Protein AF-A0A2M6V3A9-F1 (afdb_monomer_lite)

Structure (mmCIF, N/CA/C/O backbone):
data_AF-A0A2M6V3A9-F1
#
_entry.id   AF-A0A2M6V3A9-F1
#
loop_
_atom_site.group_PDB
_atom_site.id
_atom_site.type_symbol
_atom_site.label_atom_id
_atom_site.label_alt_id
_atom_site.label_comp_id
_atom_site.label_asym_id
_atom_site.label_entity_id
_atom_site.label_seq_id
_atom_site.pdbx_PDB_ins_code
_atom_site.Cartn_x
_atom_site.Cartn_y
_atom_site.Cartn_z
_atom_site.occupancy
_atom_site.B_iso_or_equiv
_atom_site.auth_seq_id
_atom_site.auth_comp_id
_atom_site.auth_asym_id
_atom_site.auth_atom_id
_atom_site.pdbx_PDB_model_num
ATOM 1 N N . MET A 1 1 ? 30.204 -3.550 -20.112 1.00 55.97 1 MET A N 1
ATOM 2 C CA . MET A 1 1 ? 28.768 -3.377 -20.455 1.00 55.97 1 MET A CA 1
ATOM 3 C C . MET A 1 1 ? 27.777 -4.014 -19.459 1.00 55.97 1 MET A C 1
ATOM 5 O O . MET A 1 1 ? 26.590 -3.769 -19.603 1.00 55.97 1 MET A O 1
ATOM 9 N N . ARG A 1 2 ? 28.199 -4.770 -18.424 1.00 60.28 2 ARG A N 1
ATOM 10 C CA . ARG A 1 2 ? 27.275 -5.413 -17.454 1.00 60.28 2 ARG A CA 1
ATOM 11 C C . ARG A 1 2 ? 26.614 -4.463 -16.437 1.00 60.28 2 ARG A C 1
ATOM 13 O O . ARG A 1 2 ? 25.470 -4.683 -16.064 1.00 60.28 2 ARG A O 1
ATOM 20 N N . SER A 1 3 ? 27.299 -3.392 -16.031 1.00 64.44 3 SER A N 1
ATOM 21 C CA . SER A 1 3 ? 26.819 -2.475 -14.978 1.00 64.44 3 SER A CA 1
ATOM 22 C C . SER A 1 3 ? 25.538 -1.711 -15.368 1.00 64.44 3 SER A C 1
ATOM 24 O O . SER A 1 3 ? 24.614 -1.602 -14.569 1.00 64.44 3 SER A O 1
ATOM 26 N N . LYS A 1 4 ? 25.408 -1.284 -16.632 1.00 66.62 4 LYS A N 1
ATOM 27 C CA . LYS A 1 4 ? 24.239 -0.520 -17.111 1.00 66.62 4 LYS A CA 1
ATOM 28 C C . LYS A 1 4 ? 22.936 -1.331 -17.061 1.00 66.62 4 LYS A C 1
ATOM 30 O O . LYS A 1 4 ? 21.888 -0.797 -16.715 1.00 66.62 4 LYS A O 1
ATOM 35 N N . PHE A 1 5 ? 23.013 -2.629 -17.364 1.00 70.69 5 PHE A N 1
ATOM 36 C CA . PHE A 1 5 ? 21.874 -3.546 -17.260 1.00 70.69 5 PHE A CA 1
ATOM 37 C C . PHE A 1 5 ? 21.501 -3.842 -15.806 1.00 70.69 5 PHE A C 1
ATOM 39 O O . PHE A 1 5 ? 20.318 -3.965 -15.502 1.00 70.69 5 PHE A O 1
ATOM 46 N N . TRP A 1 6 ? 22.486 -3.895 -14.906 1.00 84.38 6 TRP A N 1
ATOM 47 C CA . TRP A 1 6 ? 22.244 -4.074 -13.477 1.00 84.38 6 TRP A CA 1
ATOM 48 C C . TRP A 1 6 ? 21.484 -2.883 -12.882 1.00 84.38 6 TRP A C 1
ATOM 50 O O . TRP A 1 6 ? 20.422 -3.081 -12.301 1.00 84.38 6 TRP A O 1
ATOM 60 N N . PHE A 1 7 ? 21.933 -1.649 -13.134 1.00 87.88 7 PHE A N 1
ATOM 61 C CA . PHE A 1 7 ? 21.218 -0.453 -12.672 1.00 87.88 7 PHE A CA 1
ATOM 62 C C . PHE A 1 7 ? 19.814 -0.331 -13.263 1.00 87.88 7 PHE A C 1
ATOM 64 O O . PHE A 1 7 ? 18.890 0.050 -12.552 1.00 87.88 7 PHE A O 1
ATOM 71 N N . ARG A 1 8 ? 19.626 -0.703 -14.537 1.00 88.50 8 ARG A N 1
ATOM 72 C CA . ARG A 1 8 ? 18.293 -0.739 -15.153 1.00 88.50 8 ARG A CA 1
ATOM 73 C C . ARG A 1 8 ? 17.373 -1.721 -14.433 1.00 88.50 8 ARG A C 1
ATOM 75 O O . ARG A 1 8 ? 16.242 -1.372 -14.126 1.00 88.50 8 ARG A O 1
ATOM 82 N N . ASN A 1 9 ? 17.852 -2.931 -14.155 1.00 91.06 9 ASN A N 1
ATOM 83 C CA . ASN A 1 9 ? 17.050 -3.943 -13.472 1.00 91.06 9 ASN A CA 1
ATOM 84 C C . ASN A 1 9 ? 16.719 -3.510 -12.038 1.00 91.06 9 ASN A C 1
ATOM 86 O O . ASN A 1 9 ? 15.573 -3.633 -11.621 1.00 91.06 9 ASN A O 1
ATOM 90 N N . VAL A 1 10 ? 17.687 -2.934 -11.317 1.00 94.19 10 VAL A N 1
ATOM 91 C CA . VAL A 1 10 ? 17.462 -2.366 -9.980 1.00 94.19 10 VAL A CA 1
ATOM 92 C C . VAL A 1 10 ? 16.422 -1.243 -10.033 1.00 94.19 10 VAL A C 1
ATOM 94 O O . VAL A 1 10 ? 15.490 -1.249 -9.236 1.00 94.19 10 VAL A O 1
ATOM 97 N N . ALA A 1 11 ? 16.518 -0.326 -10.999 1.00 94.25 11 ALA A N 1
ATOM 98 C CA . ALA A 1 11 ? 15.549 0.754 -11.165 1.00 94.25 11 ALA A CA 1
ATOM 99 C C . ALA A 1 11 ? 14.135 0.225 -11.455 1.00 94.25 11 ALA A C 1
ATOM 101 O O . ALA A 1 11 ? 13.17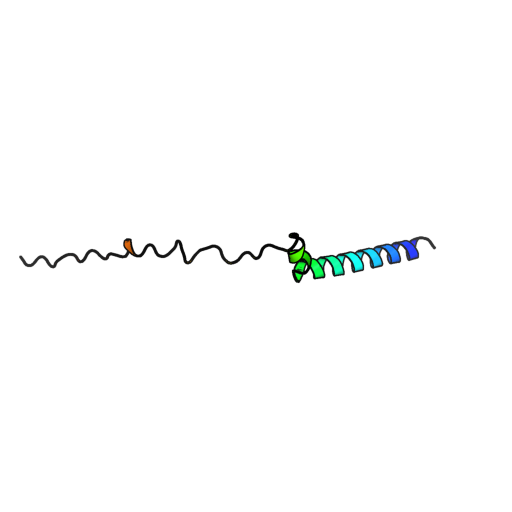4 0.682 -10.846 1.00 94.25 11 ALA A O 1
ATOM 102 N N . VAL A 1 12 ? 14.005 -0.777 -12.330 1.00 95.56 12 VAL A N 1
ATOM 103 C CA . VAL A 1 12 ? 12.713 -1.415 -12.632 1.00 95.56 12 VAL A CA 1
ATOM 104 C C . VAL A 1 12 ? 12.119 -2.075 -11.386 1.00 95.56 12 VAL A C 1
ATOM 106 O O . VAL A 1 12 ? 10.935 -1.893 -11.110 1.00 95.56 12 VAL A O 1
ATOM 109 N N . VAL A 1 13 ? 12.931 -2.793 -10.605 1.00 96.62 13 VAL A N 1
ATOM 110 C CA . VAL A 1 13 ? 12.484 -3.418 -9.350 1.00 96.62 13 VAL A CA 1
ATOM 111 C C . VAL A 1 13 ? 12.024 -2.363 -8.346 1.00 96.62 13 VAL A C 1
ATOM 113 O O . VAL A 1 13 ? 10.960 -2.515 -7.753 1.00 96.62 13 VAL A O 1
ATOM 116 N N . LEU A 1 14 ? 12.780 -1.274 -8.184 1.00 97.00 14 LEU A N 1
ATOM 117 C CA . LEU A 1 14 ? 12.420 -0.186 -7.273 1.00 97.00 14 LEU A CA 1
ATOM 118 C C . LEU A 1 14 ? 11.099 0.480 -7.668 1.00 97.00 14 LEU A C 1
ATOM 120 O O . LEU A 1 14 ? 10.264 0.725 -6.801 1.00 97.00 14 LEU A O 1
ATOM 124 N N . VAL A 1 15 ? 10.878 0.722 -8.963 1.00 97.00 15 VAL A N 1
ATOM 125 C CA . VAL A 1 15 ? 9.602 1.256 -9.462 1.00 97.00 15 VAL A CA 1
ATOM 126 C C . VAL A 1 15 ? 8.461 0.276 -9.182 1.00 97.00 15 VAL A C 1
ATOM 128 O O . VAL A 1 15 ? 7.425 0.686 -8.665 1.00 97.00 15 VAL A O 1
ATOM 131 N N . GLY A 1 16 ? 8.655 -1.017 -9.458 1.00 96.81 16 GLY A N 1
ATOM 132 C CA . GLY A 1 16 ? 7.649 -2.045 -9.178 1.00 96.81 16 GLY A CA 1
ATOM 133 C C . GLY A 1 16 ? 7.275 -2.119 -7.696 1.00 96.81 16 GLY A C 1
ATOM 134 O O . GLY A 1 16 ? 6.093 -2.153 -7.359 1.00 96.81 16 GLY A O 1
ATOM 135 N N . LEU A 1 17 ? 8.270 -2.070 -6.805 1.00 95.94 17 LEU A N 1
ATOM 136 C CA . LEU A 1 17 ? 8.050 -2.025 -5.359 1.00 95.94 17 LEU A CA 1
ATOM 137 C C . LEU A 1 17 ? 7.299 -0.761 -4.935 1.00 95.94 17 LEU A C 1
ATOM 139 O O . LEU A 1 17 ? 6.390 -0.849 -4.117 1.00 95.94 17 LEU A O 1
ATOM 143 N N . ASN A 1 18 ? 7.644 0.398 -5.499 1.00 95.19 18 ASN A N 1
ATOM 144 C CA . ASN A 1 18 ? 6.995 1.663 -5.165 1.00 95.19 18 ASN A CA 1
ATOM 145 C C . ASN A 1 18 ? 5.502 1.653 -5.536 1.00 95.19 18 ASN A C 1
ATOM 147 O O . ASN A 1 18 ? 4.660 2.023 -4.722 1.00 95.19 18 ASN A O 1
ATOM 151 N N . LEU A 1 19 ? 5.166 1.135 -6.720 1.00 94.19 19 LEU A N 1
ATOM 152 C CA . LEU A 1 19 ? 3.776 0.973 -7.151 1.00 94.19 19 LEU A CA 1
ATOM 153 C C . LEU A 1 19 ? 3.011 -0.025 -6.272 1.00 94.19 19 LEU A C 1
ATOM 155 O O . LEU A 1 19 ? 1.864 0.233 -5.910 1.00 94.19 19 LEU A O 1
ATOM 159 N N . LEU A 1 20 ? 3.644 -1.141 -5.895 1.00 90.38 20 LEU A N 1
ATOM 160 C CA . LEU A 1 20 ? 3.042 -2.135 -5.005 1.00 90.38 20 LEU A CA 1
ATOM 161 C C . LEU A 1 20 ? 2.765 -1.555 -3.611 1.00 90.38 20 LEU A C 1
ATOM 163 O O . LEU A 1 20 ? 1.681 -1.757 -3.066 1.00 90.38 20 LEU A O 1
ATOM 167 N N . LEU A 1 21 ? 3.723 -0.806 -3.059 1.00 87.88 21 LEU A N 1
ATOM 168 C CA . LEU A 1 21 ? 3.584 -0.102 -1.784 1.00 87.88 21 LEU A CA 1
ATOM 169 C C . LEU A 1 21 ? 2.468 0.946 -1.844 1.00 87.88 21 LEU A C 1
ATOM 171 O O . LEU A 1 21 ? 1.643 0.995 -0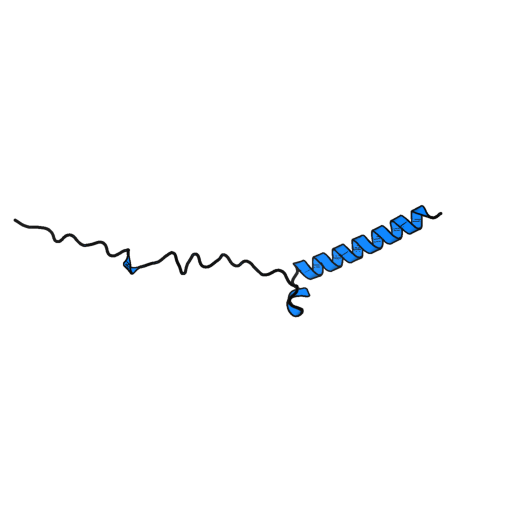.939 1.00 87.88 21 LEU A O 1
ATOM 175 N N . GLY A 1 22 ? 2.384 1.723 -2.927 1.00 87.56 22 GLY A N 1
ATOM 176 C CA . GLY A 1 22 ? 1.299 2.688 -3.121 1.00 87.56 22 GLY A CA 1
ATOM 177 C C . GLY A 1 22 ? -0.080 2.026 -3.211 1.00 87.56 22 GLY A C 1
ATOM 178 O O . GLY A 1 22 ? -1.045 2.511 -2.622 1.00 87.56 22 GLY A O 1
ATOM 179 N N . LEU A 1 23 ? -0.181 0.881 -3.897 1.00 87.25 23 LEU A N 1
ATOM 180 C CA . LEU A 1 23 ? -1.426 0.112 -3.977 1.00 87.25 23 LEU A CA 1
ATOM 181 C C . LEU A 1 23 ? -1.833 -0.477 -2.617 1.00 87.25 23 LEU A C 1
ATOM 183 O O . LEU A 1 23 ? -3.026 -0.564 -2.309 1.00 87.25 23 LEU A O 1
ATOM 187 N N . TRP A 1 24 ? -0.853 -0.881 -1.808 1.00 84.31 24 TRP A N 1
ATOM 188 C CA . TRP A 1 24 ? -1.080 -1.340 -0.442 1.00 84.31 24 TRP A CA 1
ATOM 189 C C . TRP A 1 24 ? -1.590 -0.198 0.448 1.00 84.31 24 TRP A C 1
ATOM 191 O O . TRP A 1 24 ? -2.637 -0.345 1.085 1.00 84.31 24 TRP A O 1
ATOM 201 N N . ASP A 1 25 ? -0.904 0.945 0.441 1.00 81.81 25 ASP A N 1
ATOM 202 C CA . ASP A 1 25 ? -1.211 2.094 1.298 1.00 81.81 25 ASP A CA 1
ATOM 203 C C . ASP A 1 25 ? -2.587 2.705 0.993 1.00 81.81 25 ASP A C 1
ATOM 205 O O . ASP A 1 25 ? -3.407 2.893 1.892 1.00 81.81 25 ASP A O 1
ATOM 209 N N . ASN A 1 26 ? -2.924 2.864 -0.293 1.00 81.00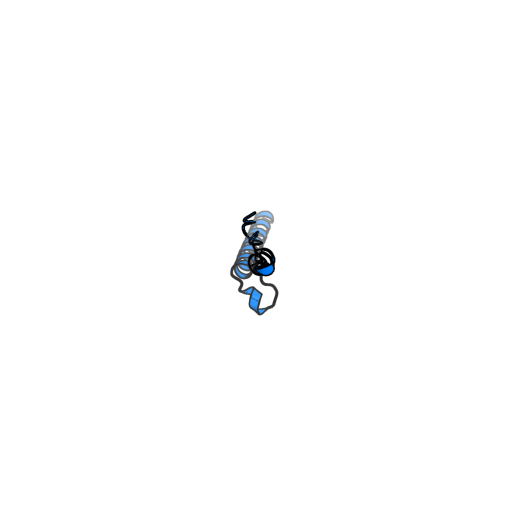 26 ASN A N 1
ATOM 210 C CA . ASN A 1 26 ? -4.238 3.357 -0.721 1.00 81.00 26 ASN A CA 1
ATOM 211 C C . ASN A 1 26 ? -5.380 2.337 -0.497 1.00 81.00 26 ASN A C 1
ATOM 213 O O . ASN A 1 26 ? -6.513 2.522 -0.936 1.00 81.00 26 ASN A O 1
ATOM 217 N N . GLY A 1 27 ? -5.090 1.212 0.162 1.00 73.56 27 GLY A N 1
ATOM 218 C CA . GLY A 1 27 ? -6.077 0.212 0.533 1.00 73.56 27 GLY A CA 1
ATOM 219 C C . GLY A 1 27 ? -6.585 -0.640 -0.628 1.00 73.56 27 GLY A C 1
ATOM 220 O O . GLY A 1 27 ? -7.537 -1.390 -0.430 1.00 73.56 27 GLY A O 1
ATOM 221 N N . GLY A 1 28 ? -5.953 -0.606 -1.806 1.00 77.69 28 GLY A N 1
ATOM 222 C CA . GLY A 1 28 ? -6.320 -1.464 -2.940 1.00 77.69 28 GLY A CA 1
ATOM 223 C C . GLY A 1 28 ? -6.195 -2.956 -2.610 1.00 77.69 28 GLY A C 1
ATOM 224 O O . GLY A 1 28 ? -7.010 -3.771 -3.035 1.00 77.69 28 GLY A O 1
ATOM 225 N N . LEU A 1 29 ? -5.242 -3.308 -1.743 1.00 78.56 29 LEU A N 1
ATOM 226 C CA . LEU A 1 29 ? -5.071 -4.669 -1.227 1.00 78.56 29 LEU A CA 1
ATOM 227 C C . LEU A 1 29 ? -6.045 -5.042 -0.091 1.00 78.56 29 LEU A C 1
ATOM 229 O O . LEU A 1 29 ? -6.047 -6.193 0.349 1.00 78.56 29 LEU A O 1
ATOM 233 N N . ARG A 1 30 ? -6.910 -4.122 0.376 1.00 75.50 30 ARG A N 1
ATOM 234 C CA . ARG A 1 30 ? -7.949 -4.440 1.379 1.00 75.50 30 ARG A CA 1
ATOM 235 C C . ARG A 1 30 ? -8.944 -5.474 0.858 1.00 75.50 30 ARG A C 1
ATOM 237 O O . ARG A 1 30 ? -9.379 -6.310 1.641 1.00 75.50 30 ARG A O 1
ATOM 244 N N . LEU A 1 31 ? -9.239 -5.473 -0.446 1.00 75.81 31 LEU A N 1
ATOM 245 C CA . LEU A 1 31 ? -10.126 -6.461 -1.080 1.00 75.81 31 LEU A CA 1
ATOM 246 C C . LEU A 1 31 ? -9.580 -7.896 -0.992 1.00 75.81 31 LEU A C 1
ATOM 248 O O . LEU A 1 31 ? -10.353 -8.846 -0.989 1.00 75.81 31 LEU A O 1
ATOM 252 N N . LEU A 1 32 ? -8.257 -8.047 -0.890 1.00 81.44 32 LEU A N 1
ATOM 253 C CA . LEU A 1 32 ? -7.573 -9.335 -0.750 1.00 81.44 32 LEU A CA 1
ATOM 254 C C . LEU A 1 32 ? -7.239 -9.674 0.714 1.00 81.44 32 LEU A C 1
ATOM 256 O O . LEU A 1 32 ? -6.527 -10.640 0.969 1.00 81.44 32 LEU A O 1
ATOM 260 N N . GLY A 1 33 ? -7.692 -8.869 1.684 1.00 77.19 33 GLY A N 1
ATOM 261 C CA . GLY A 1 33 ? -7.387 -9.060 3.107 1.00 77.19 33 GLY A CA 1
ATOM 262 C C . GLY A 1 33 ? -5.947 -8.713 3.514 1.00 77.19 33 GLY A C 1
ATOM 263 O O . GLY A 1 33 ? -5.579 -8.917 4.666 1.00 77.19 33 GLY A O 1
ATOM 264 N N . LEU A 1 34 ? -5.143 -8.159 2.599 1.00 79.81 34 LEU A N 1
ATOM 265 C CA . LEU A 1 34 ? -3.747 -7.759 2.833 1.00 79.81 34 LEU A CA 1
ATOM 266 C C . LEU A 1 34 ? -3.593 -6.254 3.115 1.00 79.81 34 LEU A C 1
ATOM 268 O O . LEU A 1 34 ? -2.484 -5.756 3.284 1.00 79.81 34 LEU A O 1
ATOM 272 N N . GLY A 1 35 ? -4.694 -5.502 3.143 1.00 74.94 35 GLY A N 1
ATOM 273 C CA . GLY A 1 35 ? -4.670 -4.065 3.411 1.00 74.94 35 GLY A CA 1
ATOM 274 C C . GLY A 1 35 ? -4.354 -3.726 4.875 1.00 74.94 35 GLY A C 1
ATOM 275 O O . GLY A 1 35 ? -4.615 -4.532 5.769 1.00 74.94 35 GLY A O 1
ATOM 276 N N . PRO A 1 36 ? -3.821 -2.523 5.154 1.00 69.69 36 PRO A N 1
ATOM 277 C CA . PRO A 1 36 ? -3.488 -2.121 6.511 1.00 69.69 36 PRO A CA 1
ATOM 278 C C . PRO A 1 36 ? -4.778 -1.975 7.320 1.00 69.69 36 PRO A C 1
ATOM 280 O O . PRO A 1 36 ? -5.742 -1.339 6.872 1.00 69.69 36 PRO A O 1
ATOM 283 N N . LYS A 1 37 ? -4.803 -2.587 8.509 1.00 72.50 37 LYS A N 1
ATOM 284 C CA . LYS A 1 37 ? -5.938 -2.498 9.427 1.00 72.50 37 LYS A CA 1
ATOM 285 C C . LYS A 1 37 ? -6.028 -1.055 9.934 1.00 72.50 37 LYS A C 1
ATOM 287 O O . LYS A 1 37 ? -5.081 -0.608 10.581 1.00 72.50 37 LYS A O 1
ATOM 292 N N . PRO A 1 38 ? -7.120 -0.318 9.664 1.00 71.38 38 PRO A N 1
ATOM 293 C CA . PRO A 1 38 ? -7.282 1.007 10.235 1.00 71.38 38 PRO A CA 1
ATOM 294 C C . PRO A 1 38 ? -7.363 0.850 11.753 1.00 71.38 38 PRO A C 1
ATOM 296 O O . PRO A 1 38 ? -8.296 0.237 12.275 1.00 71.38 38 PRO A O 1
ATOM 299 N N . VAL A 1 39 ? -6.361 1.369 12.458 1.00 69.69 39 VAL A N 1
ATOM 300 C CA . VAL A 1 39 ? -6.431 1.547 13.907 1.00 69.69 39 VAL A CA 1
ATOM 301 C C . VAL A 1 39 ? -7.345 2.744 14.124 1.00 69.69 39 VAL A C 1
ATOM 303 O O . VAL A 1 39 ? -6.900 3.882 14.200 1.00 69.69 39 VAL A O 1
ATOM 306 N N . GLN A 1 40 ? -8.653 2.494 14.111 1.00 64.56 40 GLN A N 1
ATOM 307 C CA . GLN A 1 40 ? -9.601 3.446 14.674 1.00 64.56 40 GLN A CA 1
ATOM 308 C C . GLN A 1 40 ? -9.283 3.526 16.166 1.00 64.56 40 GLN A C 1
ATOM 310 O O . GLN A 1 40 ? -9.069 2.481 16.788 1.00 64.56 40 GLN A O 1
ATOM 315 N N . GLU A 1 41 ? -9.159 4.741 16.702 1.00 65.50 41 GLU A N 1
ATOM 316 C CA . GLU A 1 41 ? -8.792 4.949 18.101 1.00 65.50 41 GLU A CA 1
ATOM 317 C C . GLU A 1 41 ? -9.644 4.036 19.000 1.00 65.50 41 GLU A C 1
ATOM 319 O O . GLU A 1 41 ? -10.876 4.088 18.946 1.00 65.50 41 GLU A O 1
ATOM 324 N N . PRO A 1 42 ? -9.013 3.131 19.767 1.00 61.12 42 PRO A N 1
ATOM 325 C CA . PRO A 1 42 ? -9.718 2.035 20.406 1.00 61.12 42 PRO A CA 1
ATOM 326 C C . PRO A 1 42 ? -10.574 2.580 21.543 1.00 61.12 42 PRO A C 1
ATOM 328 O O . PRO A 1 42 ? -10.040 3.012 22.560 1.00 61.12 42 PRO A O 1
ATOM 331 N N . SER A 1 43 ? -11.896 2.550 21.366 1.00 56.06 43 SER A N 1
ATOM 332 C CA . SER A 1 43 ? -12.906 2.389 22.425 1.00 56.06 43 SER A CA 1
ATOM 333 C C . SER A 1 43 ? -12.806 3.313 23.649 1.00 56.06 43 SER A C 1
ATOM 335 O O . SER A 1 43 ? -13.406 3.020 24.686 1.00 56.06 43 SER A O 1
ATOM 337 N N . ARG A 1 44 ? -12.092 4.448 23.562 1.00 56.97 44 ARG A N 1
ATOM 338 C CA . ARG A 1 44 ? -11.949 5.390 24.684 1.00 56.97 44 ARG A CA 1
ATOM 339 C C . ARG A 1 44 ? -13.299 5.935 25.137 1.00 56.97 44 ARG A C 1
ATOM 341 O O . ARG A 1 44 ? -13.412 6.331 26.282 1.00 56.97 44 ARG A O 1
ATOM 348 N N . LEU A 1 45 ? -14.315 5.924 24.283 1.00 54.25 45 LEU A N 1
ATOM 349 C CA . LEU A 1 45 ? -15.646 6.418 24.628 1.00 54.25 45 LEU A CA 1
ATOM 350 C C . LEU A 1 45 ? -16.528 5.369 25.322 1.00 54.25 45 LEU A C 1
ATOM 352 O O . LEU A 1 45 ? -17.371 5.748 26.125 1.00 54.25 45 LEU A O 1
ATOM 356 N N . GLU A 1 46 ? -16.316 4.071 25.086 1.00 57.31 46 GLU A N 1
ATOM 357 C CA . GLU A 1 46 ? -17.151 3.016 25.690 1.00 57.31 46 GLU A CA 1
ATOM 358 C C . GLU A 1 46 ? -16.722 2.661 27.120 1.00 57.31 46 GLU A C 1
ATOM 360 O O . GLU A 1 46 ? -17.559 2.303 27.940 1.00 57.31 46 GLU A O 1
ATOM 365 N N . ASN A 1 47 ? -15.433 2.806 27.450 1.00 55.94 47 ASN A N 1
ATOM 366 C CA . ASN A 1 47 ? -14.890 2.449 28.770 1.00 55.94 47 ASN A CA 1
ATOM 367 C C . ASN A 1 47 ? -14.634 3.646 29.708 1.00 55.94 47 ASN A C 1
ATOM 369 O O . ASN A 1 47 ? -14.171 3.441 30.827 1.00 55.94 47 ASN A O 1
ATOM 373 N N . GLN A 1 48 ? -14.870 4.893 29.279 1.00 56.59 48 GLN A N 1
ATOM 374 C CA . GLN A 1 48 ? -14.552 6.085 30.095 1.00 56.59 48 GLN A CA 1
ATOM 375 C C . GLN A 1 48 ? -15.750 6.748 30.760 1.00 56.59 48 GLN A C 1
ATOM 377 O O . GLN A 1 48 ? -15.566 7.643 31.582 1.00 56.59 48 GLN A O 1
ATOM 382 N N . ILE A 1 49 ? -16.965 6.308 30.457 1.00 60.72 49 ILE A N 1
ATOM 383 C CA . ILE A 1 49 ? -18.158 6.791 31.137 1.00 60.72 49 ILE A CA 1
ATOM 384 C C . ILE A 1 49 ? -18.767 5.571 31.811 1.00 60.72 49 ILE A C 1
ATOM 386 O O . ILE A 1 49 ? -19.564 4.856 31.221 1.00 60.72 49 ILE A O 1
ATOM 390 N N . ALA A 1 50 ? -18.342 5.302 33.043 1.00 60.72 50 ALA A N 1
ATOM 391 C CA . ALA A 1 50 ? -19.167 4.568 33.991 1.00 60.72 50 ALA A CA 1
ATOM 392 C C . ALA A 1 50 ? -20.049 5.625 34.680 1.00 60.72 50 ALA A C 1
ATOM 394 O O . ALA A 1 50 ? -19.626 6.188 35.695 1.00 60.72 50 ALA A O 1
ATOM 395 N N . PRO A 1 51 ? -21.220 5.983 34.111 1.00 58.78 51 PRO A N 1
ATOM 396 C CA . PRO A 1 51 ? -22.060 7.057 34.647 1.00 58.78 51 PRO A CA 1
ATOM 397 C C . PRO A 1 51 ? -22.514 6.766 36.085 1.00 58.78 51 PRO A C 1
ATOM 399 O O . PRO A 1 51 ? -22.760 7.693 36.852 1.00 58.78 51 PRO A O 1
ATOM 402 N N . ASP A 1 52 ? -22.525 5.493 36.482 1.00 57.72 52 ASP A N 1
ATOM 403 C CA . ASP A 1 52 ? -22.942 5.036 37.809 1.00 57.72 52 ASP A CA 1
ATOM 404 C C . ASP A 1 52 ? -21.950 5.391 38.932 1.00 57.72 52 ASP A C 1
ATOM 406 O O . ASP A 1 52 ? -22.305 5.347 40.109 1.00 57.72 52 AS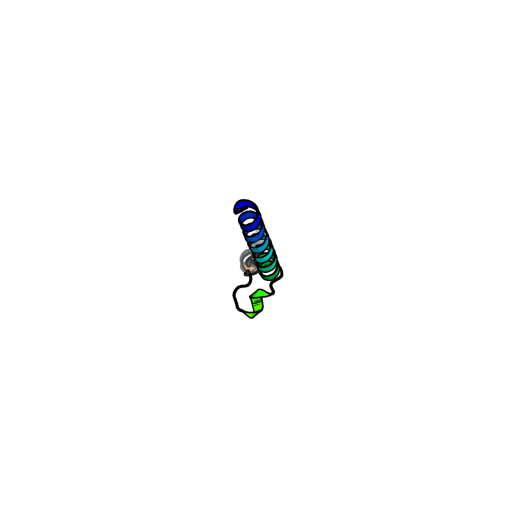P A O 1
ATOM 410 N N . LEU A 1 53 ? -20.713 5.785 38.601 1.00 57.72 53 LEU A N 1
ATOM 411 C CA . LEU A 1 53 ? -19.728 6.267 39.581 1.00 57.72 53 LEU A CA 1
ATOM 412 C C . LEU A 1 53 ? -19.802 7.786 39.811 1.00 57.72 53 LEU A C 1
ATOM 414 O O . LEU A 1 53 ? -19.177 8.291 40.742 1.00 57.72 53 LEU A O 1
ATOM 418 N N . LEU A 1 54 ? -20.588 8.513 39.009 1.00 56.97 54 LEU A N 1
ATOM 419 C CA . LEU A 1 54 ? -20.841 9.950 39.169 1.00 56.97 54 LEU A CA 1
ATOM 420 C C . LEU A 1 54 ? -22.076 10.241 40.040 1.00 56.97 54 LEU A C 1
ATOM 422 O O . LEU A 1 54 ? -22.599 11.355 40.026 1.00 56.97 54 LEU A O 1
ATOM 426 N N . VAL A 1 55 ? -22.541 9.270 40.836 1.00 58.94 55 VAL A N 1
ATOM 427 C CA . VAL A 1 55 ? -23.521 9.538 41.894 1.00 58.94 55 VAL A CA 1
ATOM 428 C C . VAL A 1 55 ? -22.815 10.321 42.997 1.00 58.94 55 VAL A C 1
ATOM 430 O O . VAL A 1 55 ? -22.233 9.761 43.929 1.00 58.94 55 VAL A O 1
ATOM 433 N N . VAL A 1 56 ? -22.870 11.648 42.898 1.00 63.78 56 VAL A N 1
ATOM 434 C CA . VAL A 1 56 ? -22.589 12.532 44.026 1.00 63.78 56 VAL A CA 1
ATOM 435 C C . VAL A 1 56 ? -23.578 12.141 45.120 1.00 63.78 56 VAL A C 1
ATOM 437 O O . VAL A 1 56 ? -24.774 12.407 45.010 1.00 63.78 56 VAL A O 1
ATOM 440 N N . LYS A 1 57 ? -23.100 11.460 46.167 1.00 63.09 57 LYS A N 1
ATOM 441 C CA . LYS A 1 57 ? -23.883 11.262 47.387 1.00 63.09 57 LYS A CA 1
ATOM 442 C C . LYS A 1 57 ? -24.239 12.652 47.902 1.00 63.09 57 LYS A C 1
ATOM 444 O O . LYS A 1 57 ? -23.396 13.324 48.487 1.00 63.09 57 LYS A O 1
ATOM 449 N N . THR A 1 58 ? -25.473 13.092 47.672 1.00 60.28 58 THR A N 1
ATOM 450 C CA . THR A 1 58 ? -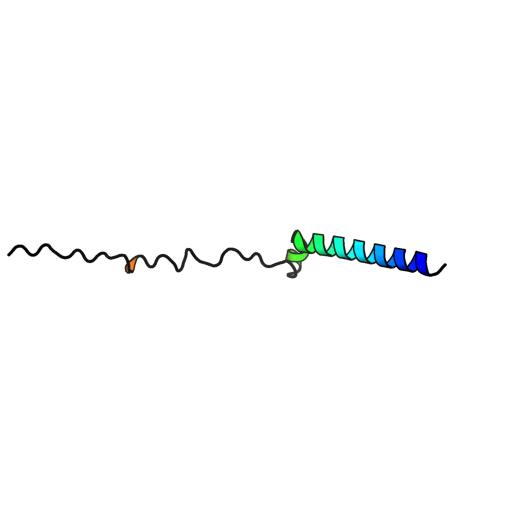26.043 14.231 48.386 1.00 60.28 58 THR A CA 1
ATOM 451 C C . THR A 1 58 ? -26.025 13.867 49.862 1.00 60.28 58 THR A C 1
ATOM 453 O O . THR A 1 58 ? -26.857 13.099 50.345 1.00 60.28 58 THR A O 1
ATOM 456 N N . THR A 1 59 ? -25.035 14.380 50.585 1.00 60.66 59 THR A N 1
ATOM 457 C CA . THR A 1 59 ? -25.062 14.404 52.039 1.00 60.66 59 THR A CA 1
ATOM 458 C C . THR A 1 59 ? -26.256 15.272 52.411 1.00 60.66 59 THR A C 1
ATOM 460 O O . THR A 1 59 ? -26.274 16.475 52.158 1.00 60.66 59 THR A O 1
ATOM 463 N N . LYS A 1 60 ? -27.311 14.629 52.913 1.00 62.78 60 LYS A N 1
ATOM 464 C CA . LYS A 1 60 ? -28.494 15.285 53.469 1.00 62.78 60 LYS A CA 1
ATOM 465 C C . LYS A 1 60 ? -28.021 16.349 54.476 1.00 62.78 60 LYS A C 1
ATOM 467 O O . LYS A 1 60 ? -27.166 16.008 55.294 1.00 62.78 60 LYS A O 1
ATOM 472 N N . PRO A 1 61 ? -28.513 17.601 54.434 1.00 57.41 61 PRO A N 1
ATOM 473 C CA . PRO A 1 61 ? -28.143 18.576 55.449 1.00 57.41 61 PRO A CA 1
ATOM 474 C C . PRO A 1 61 ? -28.686 18.086 56.795 1.00 57.41 61 PRO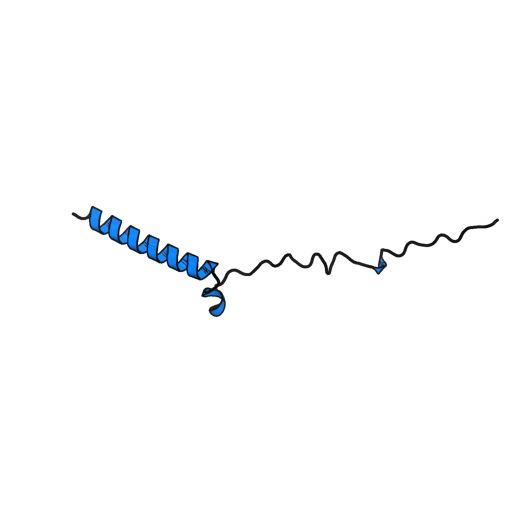 A C 1
ATOM 476 O O . PRO A 1 61 ? -29.892 17.888 56.957 1.00 57.41 61 PRO A O 1
ATOM 479 N N . ASP A 1 62 ? -27.769 17.812 57.720 1.00 60.09 62 ASP A N 1
ATOM 480 C CA . ASP A 1 62 ? -28.062 17.493 59.112 1.00 60.09 62 ASP A CA 1
ATOM 481 C C . ASP A 1 62 ? -28.448 18.799 59.815 1.00 60.09 62 ASP A C 1
ATOM 483 O O . ASP A 1 62 ? -27.591 19.587 60.210 1.00 60.09 62 ASP A O 1
ATOM 487 N N . ASN A 1 63 ? -29.752 19.077 59.871 1.00 57.00 63 ASN A N 1
ATOM 488 C CA . ASN A 1 63 ? -30.294 20.130 60.720 1.00 57.00 63 ASN A CA 1
ATOM 489 C C . ASN A 1 63 ? -30.509 19.533 62.112 1.00 57.00 63 ASN A C 1
ATOM 491 O O . ASN A 1 63 ? -31.513 18.852 62.343 1.00 57.00 63 ASN A O 1
ATOM 495 N N . LYS A 1 64 ? -29.569 19.809 63.016 1.00 45.56 64 LYS A N 1
ATOM 496 C CA . LYS A 1 64 ? -29.711 19.608 64.456 1.00 45.56 64 LYS A CA 1
ATOM 497 C C . LYS A 1 64 ? -29.710 20.951 65.173 1.00 45.56 64 LYS A C 1
ATOM 499 O O . LYS A 1 64 ? -28.876 21.805 64.801 1.00 45.56 64 LYS A O 1
#

Sequence (64 aa):
MRSKFWFRNVAVVLVGLNLLLGLWDNGGLRLLGLGPKPVQEPSRLENQIAPDLLVVKTTKPDNK

Foldseek 3Di:
DVVVVVVVVVVVVVVVVVVVVVCQAVCVCVVVVSHDDPPPPPDCPVPVCPVVVPPPPPPDPPDD

Secondary structure (DSSP, 8-state):
-HHHHHHHHHHHHHHHHHHHHHHHHTTGGGGGT-SPP-----STTTSS--GGGG----------

pLDDT: mean 73.05, std 14.52, range [45.56, 97.0]

Radius of gyration: 29.53 Å; chains: 1; bounding box: 59×30×85 Å